Protein AF-A0A401MM94-F1 (afdb_monomer_lite)

Secondary structure (DSSP, 8-state):
-PPPPPPPPPPP-SPPPPPPPPPPPPPPPPPPPPPPPP-PPTTEEEE--TT-TT--EEEETTPPPPP-TT-S-S--HHHHHT-GGGG---

Radius of gyration: 45.38 Å; chains: 1; bounding box: 75×30×137 Å

Structure (mmCIF, N/CA/C/O backbone):
data_AF-A0A401MM94-F1
#
_entry.id   AF-A0A401MM94-F1
#
loop_
_atom_site.group_PDB
_atom_site.id
_atom_site.type_symbol
_atom_site.label_atom_id
_atom_site.label_alt_id
_atom_site.label_comp_id
_atom_site.label_asym_id
_atom_site.label_entity_id
_atom_site.label_seq_id
_atom_site.pdbx_PDB_ins_code
_atom_site.Cartn_x
_atom_site.Cartn_y
_atom_site.Cartn_z
_atom_site.occupancy
_atom_site.B_iso_or_equiv
_atom_site.auth_seq_id
_atom_site.auth_comp_id
_atom_site.auth_asym_id
_atom_site.auth_atom_id
_atom_site.pdbx_PDB_model_num
ATOM 1 N N . MET A 1 1 ? 41.636 -4.498 -82.697 1.00 78.19 1 MET A N 1
ATOM 2 C CA . MET A 1 1 ? 41.862 -4.635 -81.241 1.00 78.19 1 MET A CA 1
ATOM 3 C C . MET A 1 1 ? 40.847 -3.751 -80.528 1.00 78.19 1 MET A C 1
ATOM 5 O O . MET A 1 1 ? 40.602 -2.670 -81.056 1.00 78.19 1 MET A O 1
ATOM 9 N N . PRO A 1 2 ? 40.215 -4.181 -79.423 1.00 79.31 2 PRO A N 1
ATOM 10 C CA . PRO A 1 2 ? 39.361 -3.304 -78.617 1.00 79.31 2 PRO A CA 1
ATOM 11 C C . PRO A 1 2 ? 40.140 -2.081 -78.109 1.00 79.31 2 PRO A C 1
ATOM 13 O O . PRO A 1 2 ? 41.343 -2.179 -77.869 1.00 79.31 2 PRO A O 1
ATOM 16 N N . GLY A 1 3 ? 39.461 -0.937 -77.993 1.00 86.88 3 GLY A N 1
ATOM 17 C CA . GLY A 1 3 ? 40.051 0.304 -77.483 1.00 86.88 3 GLY A CA 1
ATOM 18 C C . GLY A 1 3 ? 40.316 0.267 -75.971 1.00 86.88 3 GLY A C 1
ATOM 19 O O . GLY A 1 3 ? 39.840 -0.647 -75.293 1.00 86.88 3 GLY A O 1
ATOM 20 N N . PRO A 1 4 ? 41.073 1.244 -75.435 1.00 89.75 4 PRO A N 1
ATOM 21 C CA . PRO A 1 4 ? 41.330 1.328 -74.002 1.00 89.75 4 PRO A CA 1
ATOM 22 C C . PRO A 1 4 ? 40.030 1.579 -73.230 1.00 89.75 4 PRO A C 1
ATOM 24 O O . PRO A 1 4 ? 39.132 2.273 -73.709 1.00 89.75 4 PRO A O 1
ATOM 27 N N . SER A 1 5 ? 39.947 1.040 -72.016 1.00 89.69 5 SER A N 1
ATOM 28 C CA . SER A 1 5 ? 38.870 1.366 -71.081 1.00 89.69 5 SER A CA 1
ATOM 29 C C . SER A 1 5 ? 38.874 2.861 -70.740 1.00 89.69 5 SER A C 1
ATOM 31 O O . SER A 1 5 ? 39.934 3.482 -70.656 1.00 89.69 5 SER A O 1
ATOM 33 N N . GLY A 1 6 ? 37.687 3.432 -70.528 1.00 91.44 6 GLY A N 1
ATOM 34 C CA . GLY A 1 6 ? 37.535 4.818 -70.077 1.00 91.44 6 GLY A CA 1
ATOM 35 C C . GLY A 1 6 ? 38.017 5.044 -68.635 1.00 91.44 6 GLY A C 1
ATOM 36 O O . GLY A 1 6 ? 38.288 4.077 -67.915 1.00 91.44 6 GLY A O 1
ATOM 37 N N . PRO A 1 7 ? 38.123 6.315 -68.201 1.00 93.00 7 PRO A N 1
ATOM 38 C CA . PRO A 1 7 ? 38.503 6.642 -66.833 1.00 93.00 7 PRO A CA 1
ATOM 39 C C . PRO A 1 7 ? 37.430 6.183 -65.829 1.00 93.00 7 PRO A C 1
ATOM 41 O O . PRO A 1 7 ? 36.257 6.060 -66.198 1.00 93.00 7 PRO A O 1
ATOM 44 N N . PRO A 1 8 ? 37.802 5.962 -64.556 1.00 91.00 8 PRO A N 1
ATOM 45 C CA . PRO A 1 8 ? 36.835 5.743 -63.485 1.00 91.00 8 PRO A CA 1
ATOM 46 C C . PRO A 1 8 ? 35.806 6.880 -63.394 1.00 91.00 8 PRO A C 1
ATOM 48 O O . PRO A 1 8 ? 36.120 8.039 -63.671 1.00 91.00 8 PRO A O 1
ATOM 51 N N . GLY A 1 9 ? 34.576 6.545 -62.995 1.00 88.44 9 GLY A N 1
ATOM 52 C CA . GLY A 1 9 ? 33.536 7.536 -62.708 1.00 88.44 9 GLY A CA 1
ATOM 53 C C . GLY A 1 9 ? 33.867 8.391 -61.479 1.00 88.44 9 GLY A C 1
ATOM 54 O O . GLY A 1 9 ? 34.691 8.002 -60.655 1.00 88.44 9 GLY A O 1
ATOM 55 N N . ALA A 1 10 ? 33.222 9.555 -61.365 1.00 91.88 10 ALA A N 1
ATOM 56 C CA . ALA A 1 10 ? 33.390 10.458 -60.226 1.00 91.88 10 ALA A CA 1
ATOM 57 C C . ALA A 1 10 ? 32.634 9.971 -58.977 1.00 91.88 10 ALA A C 1
ATOM 59 O O . ALA A 1 10 ? 31.606 9.298 -59.086 1.00 91.88 10 ALA A O 1
ATOM 60 N N . ASP A 1 11 ? 33.120 10.372 -57.802 1.00 89.00 11 ASP A N 1
ATOM 61 C CA . ASP A 1 11 ? 32.476 10.080 -56.521 1.00 89.00 11 ASP A CA 1
ATOM 62 C C . ASP A 1 11 ? 31.133 10.818 -56.375 1.00 89.00 11 ASP A C 1
ATOM 64 O O . ASP A 1 11 ? 30.965 11.953 -56.830 1.00 89.00 11 ASP A O 1
ATOM 68 N N . SER A 1 12 ? 30.166 10.185 -55.703 1.00 89.12 12 SER A N 1
ATOM 69 C CA . SER A 1 12 ? 28.870 10.807 -55.401 1.00 89.12 12 SER A CA 1
ATOM 70 C C . SER A 1 12 ? 28.981 11.784 -54.226 1.00 89.12 12 SER A C 1
ATOM 72 O O . SER A 1 12 ? 29.559 11.456 -53.192 1.00 89.12 12 SER A O 1
ATOM 74 N N . THR A 1 13 ? 28.369 12.964 -54.354 1.00 93.38 13 THR A N 1
ATOM 75 C CA . THR A 1 13 ? 28.302 13.998 -53.302 1.00 93.38 13 THR A CA 1
ATOM 76 C C . THR A 1 13 ? 26.953 14.052 -52.584 1.00 93.38 13 THR A C 1
ATOM 78 O O . THR A 1 13 ? 26.773 14.854 -51.668 1.00 93.38 13 THR A O 1
ATOM 81 N N . VAL A 1 14 ? 25.989 13.225 -52.998 1.00 92.56 14 VAL A N 1
ATOM 82 C CA . VAL A 1 14 ? 24.628 13.236 -52.450 1.00 92.56 14 VAL A CA 1
ATOM 83 C C . VAL A 1 14 ? 24.585 12.390 -51.172 1.00 92.56 14 VAL A C 1
ATOM 85 O O . VAL A 1 14 ? 24.890 11.195 -51.241 1.00 92.56 14 VAL A O 1
ATOM 88 N N . PRO A 1 15 ? 24.199 12.963 -50.012 1.00 91.69 15 PRO A N 1
ATOM 89 C CA . PRO A 1 15 ? 24.006 12.192 -48.790 1.00 91.69 15 PRO A CA 1
ATOM 90 C C . PRO A 1 15 ? 22.962 11.084 -48.972 1.00 91.69 15 PRO A C 1
ATOM 92 O O . PRO A 1 15 ? 21.969 11.257 -49.680 1.00 91.69 15 P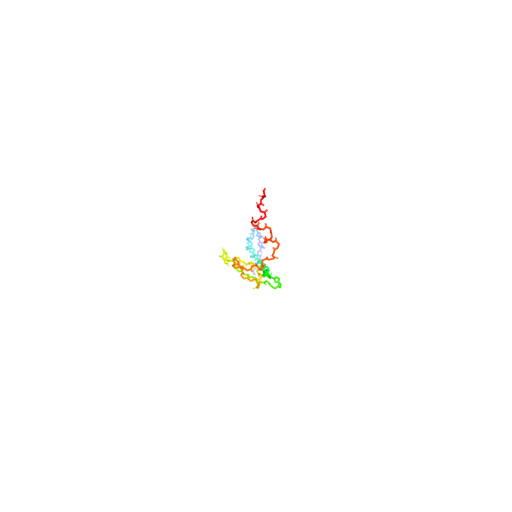RO A O 1
ATOM 95 N N . GLY A 1 16 ? 23.174 9.951 -48.303 1.00 92.94 16 GLY A N 1
ATOM 96 C CA . GLY A 1 16 ? 22.203 8.858 -48.285 1.00 92.94 16 GLY A CA 1
ATOM 97 C C . GLY A 1 16 ? 20.897 9.232 -47.564 1.00 92.94 16 GLY A C 1
ATOM 98 O O . GLY A 1 16 ? 20.851 10.222 -46.829 1.00 92.94 16 GLY A O 1
ATOM 99 N N . PRO A 1 17 ? 19.828 8.437 -47.745 1.00 96.25 17 PRO A N 1
ATOM 100 C CA . PRO A 1 17 ? 18.573 8.648 -47.034 1.00 96.25 17 PRO A CA 1
ATOM 101 C C . PRO A 1 17 ? 18.750 8.469 -45.519 1.00 96.25 17 PRO A C 1
ATOM 103 O O . PRO A 1 17 ? 19.633 7.744 -45.056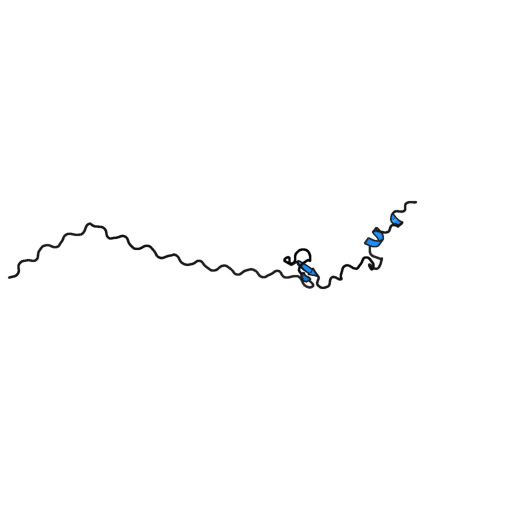 1.00 96.25 17 PRO A O 1
ATOM 106 N N . SER A 1 18 ? 17.873 9.102 -44.740 1.00 95.94 18 SER A N 1
ATOM 107 C CA . SER A 1 18 ? 17.802 8.883 -43.294 1.00 95.94 18 SER A CA 1
ATOM 108 C C . SER A 1 18 ? 17.444 7.429 -42.967 1.00 95.94 18 SER A C 1
ATOM 110 O O . SER A 1 18 ? 16.695 6.780 -43.697 1.00 95.94 18 SER A O 1
ATOM 112 N N . GLY A 1 19 ? 17.972 6.924 -41.850 1.00 96.69 19 GLY A N 1
ATOM 113 C CA . GLY A 1 19 ? 17.636 5.590 -41.351 1.00 96.69 19 GLY A CA 1
ATOM 114 C C . GLY A 1 19 ? 16.186 5.486 -40.853 1.00 96.69 19 GLY A C 1
ATOM 115 O O . GLY A 1 19 ? 15.540 6.510 -40.612 1.00 96.69 19 GLY A O 1
ATOM 116 N N . PRO A 1 20 ? 15.666 4.257 -40.680 1.00 97.75 20 PRO A N 1
ATOM 117 C CA . PRO A 1 20 ? 14.339 4.047 -40.117 1.00 97.75 20 PRO A CA 1
ATOM 118 C C . PRO A 1 20 ? 14.275 4.496 -38.644 1.00 97.75 20 PRO A C 1
ATOM 120 O O . PRO A 1 20 ? 15.310 4.556 -37.972 1.00 97.75 20 PRO A O 1
ATOM 123 N N . PRO A 1 21 ? 13.068 4.768 -38.115 1.00 97.19 21 PRO A N 1
ATOM 124 C CA . PRO A 1 21 ? 12.866 4.999 -36.689 1.00 97.19 21 PRO A CA 1
ATOM 125 C C . PRO A 1 21 ? 13.384 3.843 -35.823 1.00 97.19 21 PRO A C 1
ATOM 127 O O . PRO A 1 21 ? 13.464 2.692 -36.261 1.00 97.19 21 PRO A O 1
ATOM 130 N N . GLY A 1 22 ? 13.716 4.153 -34.569 1.00 97.44 22 GLY A N 1
ATOM 131 C CA . GLY A 1 22 ? 14.049 3.137 -33.573 1.00 97.44 22 GLY A CA 1
ATOM 132 C C . GLY A 1 22 ? 12.851 2.245 -33.230 1.00 97.44 22 GLY A C 1
ATOM 133 O O . GLY A 1 22 ? 11.704 2.604 -33.476 1.00 97.44 22 GLY A O 1
ATOM 134 N N . ARG A 1 23 ? 13.134 1.079 -32.641 1.00 98.00 23 ARG A N 1
ATOM 135 C CA . ARG A 1 23 ? 12.107 0.192 -32.074 1.00 98.00 23 ARG A CA 1
ATOM 136 C C . ARG A 1 23 ? 11.467 0.808 -30.830 1.00 98.00 23 ARG A C 1
ATOM 138 O O . ARG A 1 23 ? 12.128 1.563 -30.113 1.00 98.00 23 ARG A O 1
ATOM 145 N N . ASP A 1 24 ? 10.244 0.386 -30.545 1.00 97.69 24 ASP A N 1
ATOM 146 C CA . ASP A 1 24 ? 9.554 0.731 -29.308 1.00 97.69 24 ASP A CA 1
ATOM 147 C C . ASP A 1 24 ? 10.322 0.244 -28.067 1.00 97.69 24 ASP A C 1
ATOM 149 O O . ASP A 1 24 ? 11.169 -0.662 -28.119 1.00 97.69 24 ASP A O 1
ATOM 153 N N . GLY A 1 25 ? 10.035 0.893 -26.938 1.00 97.81 25 GLY A N 1
ATOM 154 C CA . GLY A 1 25 ? 10.538 0.489 -25.630 1.00 97.81 25 GLY A CA 1
ATOM 155 C C . GLY A 1 25 ? 9.993 -0.874 -25.195 1.00 97.81 25 GLY A C 1
ATOM 156 O O . GLY A 1 25 ? 9.088 -1.431 -25.808 1.00 97.81 25 GLY A O 1
ATOM 157 N N . ARG A 1 26 ? 10.561 -1.421 -24.117 1.00 98.12 26 ARG A N 1
ATOM 158 C CA . ARG A 1 26 ? 9.996 -2.611 -23.469 1.00 98.12 26 ARG A CA 1
ATOM 159 C C . ARG A 1 26 ? 8.800 -2.212 -22.613 1.00 98.12 26 ARG A C 1
ATOM 161 O O . ARG A 1 26 ? 8.789 -1.105 -22.072 1.00 98.12 26 ARG A O 1
ATOM 168 N N . ASP A 1 27 ? 7.877 -3.147 -22.442 1.00 97.81 27 ASP A N 1
ATOM 169 C CA . ASP A 1 27 ? 6.797 -3.015 -21.470 1.00 97.81 27 ASP A CA 1
ATOM 170 C C . ASP A 1 27 ? 7.351 -2.815 -20.051 1.00 97.81 27 ASP A C 1
ATOM 172 O O . ASP A 1 27 ? 8.486 -3.197 -19.731 1.00 97.81 27 ASP A O 1
ATOM 176 N N . GLY A 1 28 ? 6.539 -2.180 -19.206 1.00 97.94 28 GLY A N 1
ATOM 177 C CA . GLY A 1 28 ? 6.829 -2.037 -17.784 1.00 97.94 28 GLY A CA 1
ATOM 178 C C . GLY A 1 28 ? 6.825 -3.382 -17.056 1.00 97.94 28 GLY A C 1
ATOM 179 O O . GLY A 1 28 ? 6.405 -4.403 -17.592 1.00 97.94 28 GLY A O 1
ATOM 180 N N . VAL A 1 29 ? 7.300 -3.376 -15.812 1.00 98.25 29 VAL A N 1
ATOM 181 C CA . VAL A 1 29 ? 7.187 -4.544 -14.927 1.00 98.25 29 VAL A CA 1
ATOM 182 C C . VAL A 1 29 ? 5.798 -4.601 -14.300 1.00 98.25 29 VAL A C 1
ATOM 184 O O . VAL A 1 29 ? 5.176 -3.557 -14.082 1.00 98.25 29 VAL A O 1
ATOM 187 N N . ASP A 1 30 ? 5.346 -5.807 -13.969 1.00 97.69 30 ASP A N 1
ATOM 188 C CA . ASP A 1 30 ? 4.103 -6.006 -13.231 1.00 97.69 30 ASP A CA 1
ATOM 189 C C . ASP A 1 30 ? 4.135 -5.304 -11.865 1.00 97.69 30 ASP A C 1
ATOM 191 O O . ASP A 1 30 ? 5.191 -5.078 -11.257 1.00 97.69 30 ASP A O 1
ATOM 195 N N . GLY A 1 31 ? 2.944 -4.945 -11.382 1.00 97.94 31 GLY A N 1
ATOM 196 C CA . GLY A 1 31 ? 2.761 -4.402 -10.042 1.00 97.94 31 GLY A CA 1
ATOM 197 C C . GLY A 1 31 ? 3.149 -5.405 -8.954 1.00 97.94 31 GLY A C 1
ATOM 198 O O . GLY A 1 31 ? 3.248 -6.606 -9.187 1.00 97.94 31 GLY A O 1
ATOM 199 N N . LYS A 1 32 ? 3.360 -4.900 -7.738 1.00 98.31 32 LYS A N 1
ATOM 200 C CA . LYS A 1 32 ? 3.559 -5.760 -6.566 1.00 98.31 32 LYS A CA 1
ATOM 201 C C . LYS A 1 32 ? 2.232 -6.379 -6.139 1.00 98.31 32 LYS A C 1
ATOM 203 O O . LYS A 1 32 ? 1.187 -5.743 -6.288 1.00 98.31 32 LYS A O 1
ATOM 208 N N . ASP A 1 33 ? 2.313 -7.554 -5.528 1.00 96.94 33 ASP A N 1
ATOM 209 C CA . ASP A 1 33 ? 1.177 -8.171 -4.851 1.00 96.94 33 ASP A CA 1
ATOM 210 C C . ASP A 1 33 ? 0.620 -7.255 -3.747 1.00 96.94 33 ASP A C 1
ATOM 212 O O . ASP A 1 33 ? 1.338 -6.437 -3.156 1.00 96.94 33 ASP A O 1
ATOM 216 N N . GLY A 1 34 ? -0.681 -7.391 -3.484 1.00 96.69 34 GLY A N 1
ATOM 217 C CA . GLY A 1 34 ? -1.358 -6.693 -2.392 1.00 96.69 34 GLY A CA 1
ATOM 218 C C . GLY A 1 34 ? -0.929 -7.195 -1.010 1.00 96.69 34 GLY A C 1
ATOM 219 O O . GLY A 1 34 ? -0.229 -8.196 -0.876 1.00 96.69 34 GLY A O 1
ATOM 220 N N . THR A 1 35 ? -1.362 -6.493 0.037 1.00 96.75 35 THR A N 1
ATOM 221 C CA . THR A 1 35 ? -1.166 -6.936 1.425 1.00 96.75 35 THR A CA 1
ATOM 222 C C . THR A 1 35 ? -2.254 -7.915 1.849 1.00 96.75 35 THR A C 1
ATOM 224 O O . THR A 1 35 ? -3.382 -7.840 1.358 1.00 96.75 35 THR A O 1
ATOM 227 N N . ASP A 1 36 ? -1.942 -8.762 2.828 1.00 93.81 36 ASP A N 1
ATOM 228 C CA . ASP A 1 36 ? -2.940 -9.597 3.496 1.00 93.81 36 ASP A CA 1
ATOM 229 C C . ASP A 1 36 ? -4.065 -8.752 4.123 1.00 9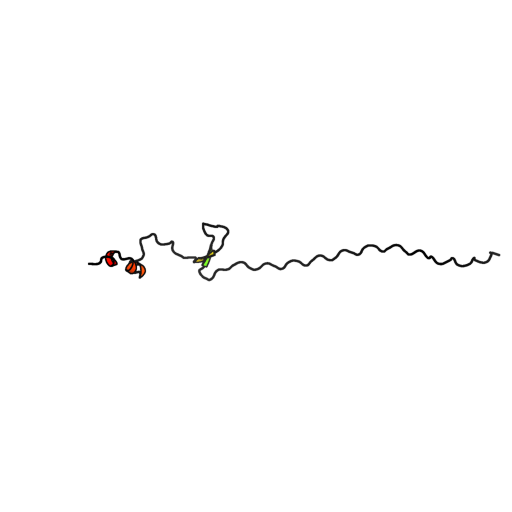3.81 36 ASP A C 1
ATOM 231 O O . ASP A 1 36 ? -3.883 -7.578 4.468 1.00 93.81 36 ASP A O 1
ATOM 235 N N . GLY A 1 37 ? -5.242 -9.366 4.271 1.00 90.44 37 GLY A N 1
ATOM 236 C CA . GLY A 1 37 ? -6.402 -8.749 4.913 1.00 90.44 37 GLY A CA 1
ATOM 237 C C . GLY A 1 37 ? -6.236 -8.546 6.425 1.00 90.44 37 GLY A C 1
ATOM 238 O O . GLY A 1 37 ? -5.337 -9.091 7.064 1.00 90.44 37 GLY A O 1
ATOM 239 N N . GLN A 1 38 ? -7.142 -7.762 7.015 1.00 92.62 38 GLN A N 1
ATOM 240 C CA . GLN A 1 38 ? -7.197 -7.544 8.462 1.00 92.62 38 GLN A CA 1
ATOM 241 C C . GLN A 1 38 ? -7.505 -8.856 9.201 1.00 92.62 38 GLN A C 1
ATOM 243 O O . GLN A 1 38 ? -8.458 -9.550 8.863 1.00 92.62 38 GLN A O 1
ATOM 248 N N . ASN A 1 39 ? -6.765 -9.130 10.276 1.00 94.12 39 ASN A N 1
ATOM 249 C CA . ASN A 1 39 ? -7.074 -10.203 11.225 1.00 94.12 39 ASN A CA 1
ATOM 250 C C . ASN A 1 39 ? -7.544 -9.629 12.567 1.00 94.12 39 ASN A C 1
ATOM 252 O O . ASN A 1 39 ? -7.168 -8.511 12.933 1.00 94.12 39 ASN A O 1
ATOM 256 N N . CYS A 1 40 ? -8.338 -10.405 13.306 1.00 94.75 40 CYS A N 1
ATOM 257 C CA . CYS A 1 40 ? -8.758 -10.073 14.666 1.00 94.75 40 CYS A CA 1
ATOM 258 C C . CYS A 1 40 ? -7.952 -10.860 15.712 1.00 94.75 40 CYS A C 1
ATOM 260 O O . CYS A 1 40 ? -7.528 -11.980 15.424 1.00 94.75 40 CYS A O 1
ATOM 262 N N . PRO A 1 41 ? -7.741 -10.302 16.920 1.00 94.81 41 PRO A N 1
ATOM 263 C CA . PRO A 1 41 ? -7.190 -11.050 18.047 1.00 94.81 41 PRO A CA 1
ATOM 264 C C . PRO A 1 41 ? -8.078 -12.234 18.451 1.00 94.81 41 PRO A C 1
ATOM 266 O O . PRO A 1 41 ? -9.272 -12.255 18.145 1.00 94.81 41 PRO A O 1
ATOM 269 N N . ASP A 1 42 ? -7.519 -13.170 19.215 1.00 90.62 42 ASP A N 1
ATOM 270 C CA . ASP A 1 42 ? -8.266 -14.304 19.768 1.00 90.62 42 ASP A CA 1
ATOM 271 C C . ASP A 1 42 ? -9.526 -13.845 20.527 1.00 90.62 42 ASP A C 1
ATOM 273 O O . ASP A 1 42 ? -9.500 -12.891 21.310 1.00 90.62 42 ASP A O 1
ATOM 277 N N . GLY A 1 43 ? -10.649 -14.532 20.291 1.00 88.25 43 GLY A N 1
ATOM 278 C CA . GLY A 1 43 ? -11.958 -14.193 20.871 1.00 88.25 43 GLY A CA 1
ATOM 279 C C . GLY A 1 43 ? -12.711 -13.056 20.164 1.00 88.25 43 GLY A C 1
ATOM 280 O O . GLY A 1 43 ? -13.760 -12.623 20.653 1.00 88.25 43 GLY A O 1
ATOM 281 N N . TYR A 1 44 ? -12.198 -12.565 19.031 1.00 93.56 44 TYR A N 1
ATOM 282 C CA . TYR A 1 44 ? -12.854 -11.574 18.179 1.00 93.56 44 TYR A CA 1
ATOM 283 C C . TYR A 1 44 ? -13.042 -12.109 16.756 1.00 93.56 44 TYR A C 1
ATOM 285 O O . TYR A 1 44 ? -12.201 -12.832 16.227 1.00 93.56 44 TYR A O 1
ATOM 293 N N . SER A 1 45 ? -14.127 -11.694 16.105 1.00 92.44 45 SER A N 1
ATOM 294 C CA . SER A 1 45 ? -14.389 -11.938 14.686 1.00 92.44 45 SER A CA 1
ATOM 295 C C . SER A 1 45 ? -14.663 -10.629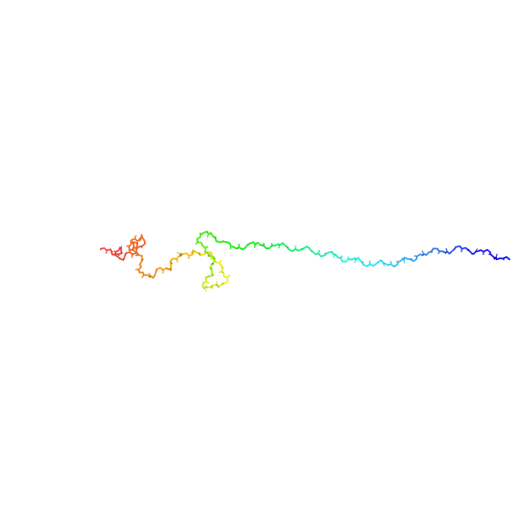 13.947 1.00 92.44 45 SER A C 1
ATOM 297 O O . SER A 1 45 ? -15.179 -9.670 14.529 1.00 92.44 45 SER A O 1
ATOM 299 N N . LEU A 1 46 ? -14.305 -10.578 12.660 1.00 94.12 46 LEU A N 1
ATOM 300 C CA . LEU A 1 46 ? -14.723 -9.486 11.782 1.00 94.12 46 LEU A CA 1
ATOM 301 C C . LEU A 1 46 ? -16.238 -9.566 11.603 1.00 94.12 46 LEU A C 1
ATOM 303 O O . LEU A 1 46 ? -16.766 -10.594 11.182 1.00 94.12 46 LEU A O 1
ATOM 307 N N . GLN A 1 47 ? -16.928 -8.484 11.938 1.00 92.88 47 GLN A N 1
ATOM 308 C CA . GLN A 1 47 ? -18.374 -8.372 11.818 1.00 92.88 47 GLN A CA 1
ATOM 309 C C . GLN A 1 47 ? -18.722 -7.041 11.161 1.00 92.88 47 GLN A C 1
ATOM 311 O O . GLN A 1 47 ? -18.102 -6.018 11.465 1.00 92.88 47 GLN A O 1
ATOM 316 N N . ALA A 1 48 ? -19.730 -7.062 10.293 1.00 94.06 48 ALA A N 1
ATOM 317 C CA . ALA A 1 48 ? -20.308 -5.849 9.740 1.00 94.06 48 ALA A CA 1
ATOM 318 C C . ALA A 1 48 ? -21.302 -5.226 10.739 1.00 94.06 48 ALA A C 1
ATOM 320 O O . ALA A 1 48 ? -22.110 -5.954 11.327 1.00 94.06 48 ALA A O 1
ATOM 321 N N . PRO A 1 49 ? -21.245 -3.910 10.999 1.00 91.50 49 PRO A N 1
ATOM 322 C CA . PRO A 1 49 ? -22.249 -3.224 11.795 1.00 91.50 49 PRO A CA 1
ATOM 323 C C . PRO A 1 49 ? -23.537 -2.951 10.997 1.00 91.50 49 PRO A C 1
ATOM 325 O O . PRO A 1 49 ? -23.539 -2.896 9.775 1.00 91.50 49 PRO A O 1
ATOM 328 N N . GLU A 1 50 ? -24.646 -2.709 11.703 1.00 91.62 50 GLU A N 1
ATOM 329 C CA . GLU A 1 50 ? -25.961 -2.456 11.080 1.00 91.62 50 GLU A CA 1
ATOM 330 C C . GLU A 1 50 ? -26.024 -1.152 10.270 1.00 91.62 50 GLU A C 1
ATOM 332 O O . GLU A 1 50 ? -26.818 -1.032 9.342 1.00 91.62 50 GLU A O 1
ATOM 337 N N . TRP A 1 51 ? -25.209 -0.162 10.638 1.00 93.06 51 TRP A N 1
ATOM 338 C CA . TRP A 1 51 ? -25.207 1.160 10.011 1.00 93.06 51 TRP A CA 1
ATOM 339 C C . TRP A 1 51 ? -24.365 1.224 8.731 1.00 93.06 51 TRP A C 1
ATOM 341 O O . TRP A 1 51 ? -24.537 2.165 7.959 1.00 93.06 51 TRP A O 1
ATOM 351 N N . ASP A 1 52 ? -23.477 0.251 8.511 1.00 96.94 52 ASP A N 1
ATOM 352 C CA . ASP A 1 52 ? -22.641 0.151 7.314 1.00 96.94 52 ASP A CA 1
ATOM 353 C C . ASP A 1 52 ? -22.240 -1.314 7.072 1.00 96.94 52 ASP A C 1
ATOM 355 O O . ASP A 1 52 ? -21.343 -1.823 7.749 1.00 96.94 52 ASP A O 1
ATOM 359 N N . PRO A 1 53 ? -22.889 -2.007 6.121 1.00 94.94 53 PRO A N 1
ATOM 360 C CA . PRO A 1 53 ? -22.594 -3.405 5.834 1.00 94.94 53 PRO A CA 1
ATOM 361 C C . PRO A 1 53 ? -21.224 -3.620 5.168 1.00 94.94 53 PRO A C 1
ATOM 363 O O . PRO A 1 53 ? -20.757 -4.758 5.131 1.00 94.94 53 PRO A O 1
ATOM 366 N N . ASP A 1 54 ? -20.580 -2.562 4.662 1.00 95.56 54 ASP A N 1
ATOM 367 C CA . ASP A 1 54 ? -19.279 -2.630 3.991 1.00 95.56 54 ASP A CA 1
ATOM 368 C C . ASP A 1 54 ? -18.106 -2.395 4.963 1.00 95.56 54 ASP A C 1
ATOM 370 O O . ASP A 1 54 ? -16.947 -2.671 4.640 1.00 95.56 54 ASP A O 1
ATOM 374 N N . ALA A 1 55 ? -18.384 -1.930 6.184 1.00 94.31 55 ALA A N 1
ATOM 375 C CA . ALA A 1 55 ? -17.384 -1.788 7.234 1.00 94.31 55 ALA A CA 1
ATOM 376 C C . ALA A 1 55 ? -17.150 -3.120 7.963 1.00 94.31 55 ALA A C 1
ATOM 378 O O . ALA A 1 55 ? -18.077 -3.721 8.494 1.00 94.31 55 ALA A O 1
ATOM 379 N N . LEU A 1 56 ? -15.894 -3.559 8.089 1.00 94.06 56 LEU A N 1
ATOM 380 C CA . LEU A 1 56 ? -15.534 -4.712 8.923 1.00 94.06 56 LEU A CA 1
ATOM 381 C C . LEU A 1 56 ? -14.836 -4.252 10.205 1.00 94.06 56 LEU A C 1
ATOM 383 O O . LEU A 1 56 ? -13.781 -3.622 10.162 1.00 94.06 56 LEU A O 1
ATOM 387 N N . VAL A 1 57 ? -15.408 -4.606 11.357 1.00 93.56 57 VAL A N 1
ATOM 388 C CA . VAL A 1 57 ? -14.846 -4.311 12.683 1.00 93.56 57 VAL A CA 1
ATOM 389 C C . VAL A 1 57 ? -14.664 -5.587 13.491 1.00 93.56 57 VAL A C 1
ATOM 391 O O . VAL A 1 57 ? -15.534 -6.455 13.512 1.00 93.56 57 VAL A O 1
ATOM 394 N N . CYS A 1 58 ? -13.539 -5.691 14.200 1.00 94.81 58 CYS A N 1
ATOM 395 C CA . CYS A 1 58 ? -13.321 -6.778 15.148 1.00 94.81 58 CYS A CA 1
ATOM 396 C C . CYS A 1 58 ? -14.255 -6.614 16.348 1.00 94.81 58 CYS A C 1
ATOM 398 O O . CYS A 1 58 ? -14.093 -5.699 17.159 1.00 94.81 58 CYS A O 1
ATOM 400 N N . ARG A 1 59 ? -15.223 -7.522 16.479 1.00 92.75 59 ARG A N 1
ATOM 401 C CA . ARG A 1 59 ? -16.151 -7.588 17.610 1.00 92.75 59 ARG A CA 1
ATOM 402 C C . ARG A 1 59 ? -15.983 -8.912 18.334 1.00 92.75 59 ARG A C 1
ATOM 404 O O . ARG A 1 59 ? -15.652 -9.931 17.739 1.00 92.75 59 ARG A O 1
ATOM 411 N N . ARG A 1 60 ? -16.176 -8.874 19.647 1.00 91.31 60 ARG A N 1
ATOM 412 C CA . ARG A 1 60 ? -16.008 -10.035 20.519 1.00 91.31 60 ARG A CA 1
ATOM 413 C C . ARG A 1 60 ? -17.080 -11.077 20.183 1.00 91.31 60 ARG A C 1
ATOM 415 O O . ARG A 1 60 ? -18.252 -10.716 20.098 1.00 91.31 60 ARG A O 1
ATOM 422 N N . THR A 1 61 ? -16.682 -12.328 19.974 1.00 80.12 61 THR A N 1
ATOM 423 C CA . THR A 1 61 ? -17.553 -13.372 19.400 1.00 80.12 61 THR A CA 1
ATOM 424 C C . THR A 1 61 ? -18.689 -13.800 20.342 1.00 80.12 61 THR A C 1
ATOM 426 O O . THR A 1 61 ? -19.776 -14.101 19.866 1.00 80.12 61 THR A O 1
ATOM 429 N N . ASP A 1 62 ? -18.481 -13.707 21.661 1.00 65.94 62 ASP A N 1
ATOM 430 C CA . ASP A 1 62 ? -19.447 -14.098 22.705 1.00 65.94 62 ASP A CA 1
ATOM 431 C C . ASP A 1 62 ? -19.851 -12.923 23.613 1.00 65.94 62 ASP A C 1
ATOM 433 O O . ASP A 1 62 ? -19.959 -13.056 24.833 1.00 65.94 62 ASP A O 1
ATOM 437 N N . ALA A 1 63 ? -20.012 -11.714 23.068 1.00 60.19 63 ALA A N 1
ATOM 438 C CA . ALA A 1 63 ? -20.656 -10.666 23.856 1.00 60.19 63 ALA A CA 1
ATOM 439 C C . ALA A 1 63 ? -22.129 -11.066 24.078 1.00 60.19 63 ALA A C 1
ATOM 441 O O . ALA A 1 63 ? -22.842 -11.203 23.081 1.00 60.19 63 ALA A O 1
ATOM 442 N N . PRO A 1 64 ? -22.602 -11.260 25.330 1.00 56.06 64 PRO A N 1
ATOM 443 C CA . PRO A 1 64 ? -24.032 -11.416 25.556 1.00 56.06 64 PRO A CA 1
ATOM 444 C C . PRO A 1 64 ? -24.744 -10.198 24.951 1.00 56.06 64 PRO A C 1
ATOM 446 O O . PRO A 1 64 ? -24.168 -9.096 24.969 1.00 56.06 64 PRO A O 1
ATOM 449 N N . PRO A 1 65 ? -25.949 -10.370 24.370 1.00 53.97 65 PRO A N 1
ATOM 450 C CA . PRO A 1 65 ? -26.760 -9.220 23.994 1.00 53.97 65 PRO A CA 1
ATOM 451 C C . PRO A 1 65 ? -26.822 -8.283 25.206 1.00 53.97 65 PRO A C 1
ATOM 453 O O . PRO A 1 65 ? -26.821 -8.789 26.331 1.00 53.97 65 PRO A O 1
ATOM 456 N N . PRO A 1 66 ? -26.795 -6.949 25.015 1.00 55.41 66 PRO A N 1
ATOM 457 C CA . PRO A 1 66 ? -26.951 -6.039 26.139 1.00 55.41 66 PRO A CA 1
ATOM 458 C C . PRO A 1 66 ? -28.185 -6.501 26.898 1.00 55.41 66 PRO A C 1
ATOM 460 O O . PRO A 1 66 ? -29.254 -6.608 26.291 1.00 55.41 66 PRO A O 1
ATOM 463 N N . ASP A 1 67 ? -28.001 -6.873 28.167 1.00 50.41 67 ASP A N 1
ATOM 464 C CA . ASP A 1 67 ? -29.113 -7.314 28.987 1.00 50.41 67 ASP A CA 1
ATOM 465 C C . ASP A 1 67 ? -30.194 -6.243 28.849 1.00 50.41 67 ASP A C 1
ATOM 467 O O . ASP A 1 67 ? -29.925 -5.043 29.004 1.00 50.41 67 ASP A O 1
ATOM 471 N N . GLU A 1 68 ? -31.406 -6.669 28.495 1.00 52.00 68 GLU A N 1
ATOM 472 C CA . GLU A 1 68 ? -32.593 -5.843 28.663 1.00 52.00 68 GLU A CA 1
ATOM 473 C C . GLU A 1 68 ? -32.495 -5.131 30.024 1.00 52.00 68 GLU A C 1
ATOM 475 O O . GLU A 1 68 ? -31.954 -5.716 30.971 1.00 52.00 68 GLU A O 1
ATOM 480 N N . PRO A 1 69 ? -32.956 -3.874 30.158 1.00 49.69 69 PRO A N 1
ATOM 481 C CA . PRO A 1 69 ? -32.796 -3.123 31.397 1.00 49.69 69 PRO A CA 1
ATOM 482 C C . PRO A 1 69 ? -33.543 -3.848 32.522 1.00 49.69 69 PRO A C 1
ATOM 484 O O . PRO A 1 69 ? -34.742 -3.655 32.701 1.00 49.69 69 PRO A O 1
ATOM 487 N N . GLY A 1 70 ? -32.856 -4.730 33.248 1.00 49.47 70 GLY A N 1
ATOM 488 C CA . GLY A 1 70 ? -33.568 -5.621 34.149 1.00 49.47 70 GLY A CA 1
ATOM 489 C C . GLY A 1 70 ? -32.795 -6.711 34.871 1.00 49.47 70 GLY A C 1
ATOM 490 O O . GLY A 1 70 ? -33.369 -7.213 35.820 1.00 49.47 70 GLY A O 1
ATOM 491 N N . ASN A 1 71 ? -31.552 -7.068 34.527 1.00 51.47 71 ASN A N 1
ATOM 492 C CA . ASN A 1 71 ? -30.811 -8.075 35.310 1.00 51.47 71 ASN A CA 1
ATOM 493 C C . ASN A 1 71 ? -29.299 -7.809 35.361 1.00 51.47 71 ASN A C 1
ATOM 495 O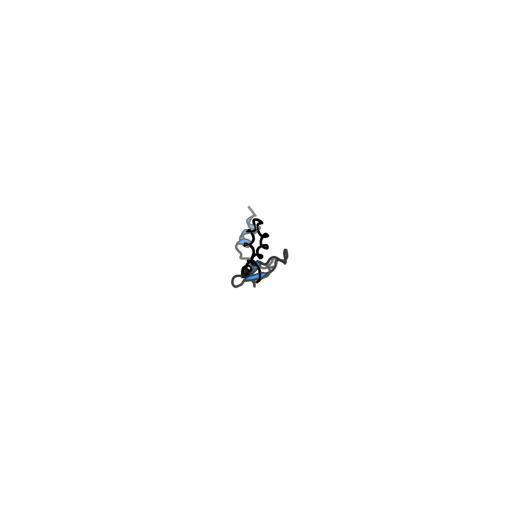 O . ASN A 1 71 ? -28.471 -8.670 35.090 1.00 51.47 71 ASN A O 1
ATOM 499 N N . SER A 1 72 ? -28.916 -6.606 35.786 1.00 50.69 72 SER A N 1
ATOM 500 C CA . SER A 1 72 ? -27.710 -6.520 36.608 1.00 50.69 72 SER A CA 1
ATOM 501 C C . SER A 1 72 ? -28.127 -6.958 38.004 1.00 50.69 72 SER A C 1
ATOM 503 O O . SER A 1 72 ? -28.909 -6.247 38.638 1.00 50.69 72 SER A O 1
ATOM 505 N N . ASP A 1 73 ? -27.643 -8.108 38.478 1.00 54.69 73 ASP A N 1
ATOM 506 C CA . ASP A 1 73 ? -27.674 -8.440 39.904 1.00 54.69 73 ASP A CA 1
ATOM 507 C C . ASP A 1 73 ? -27.283 -7.170 40.666 1.00 54.69 73 ASP A C 1
ATOM 509 O O . ASP A 1 73 ? -26.206 -6.624 40.422 1.00 54.69 73 ASP A O 1
ATOM 513 N N . GLY A 1 74 ? -28.210 -6.625 4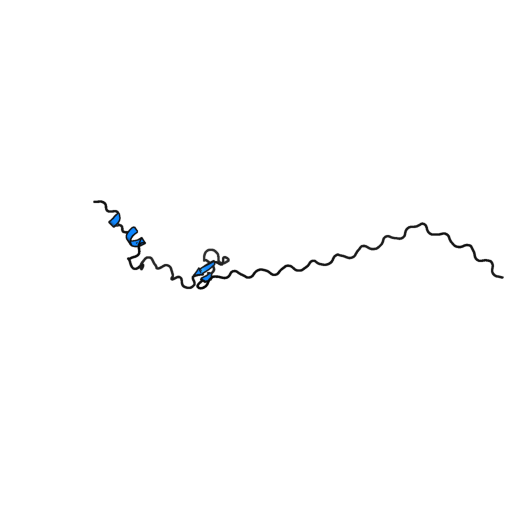1.462 1.00 52.84 74 GLY A N 1
ATOM 514 C CA . GLY A 1 74 ? -28.245 -5.232 41.933 1.00 52.84 74 GLY A CA 1
ATOM 515 C C . GLY A 1 74 ? -27.135 -4.825 42.910 1.00 52.84 74 GLY A C 1
ATOM 516 O O . GLY A 1 74 ? -27.404 -4.215 43.939 1.00 52.84 74 GLY A O 1
ATOM 517 N N . ASN A 1 75 ? -25.887 -5.168 42.609 1.00 55.59 75 ASN A N 1
ATOM 518 C CA . ASN A 1 75 ? -24.698 -4.963 43.420 1.00 55.59 75 ASN A CA 1
ATOM 519 C C . ASN A 1 75 ? -23.502 -4.504 42.561 1.00 55.59 75 ASN A C 1
ATOM 521 O O . ASN A 1 75 ? -22.347 -4.832 42.821 1.00 55.59 75 ASN A O 1
ATOM 525 N N . GLY A 1 76 ? -23.779 -3.756 41.490 1.00 59.66 76 GLY A N 1
ATOM 526 C CA . GLY A 1 76 ? -22.758 -3.041 40.731 1.00 59.66 76 GLY A CA 1
ATOM 527 C C . GLY A 1 76 ? -22.480 -1.662 41.348 1.00 59.66 76 GLY A C 1
ATOM 528 O O . GLY A 1 76 ? -23.418 -0.993 41.787 1.00 59.66 76 GLY A O 1
ATOM 529 N N . PRO A 1 77 ? -21.231 -1.160 41.329 1.00 59.62 77 PRO A N 1
ATOM 530 C CA . PRO A 1 77 ? -20.886 0.160 41.876 1.00 59.62 77 PRO A CA 1
ATOM 531 C C . PRO A 1 77 ? -21.658 1.313 41.206 1.00 59.62 77 PRO A C 1
ATOM 533 O O . PRO A 1 77 ? -21.871 2.357 41.819 1.00 59.62 77 PRO A O 1
ATOM 536 N N . LEU A 1 78 ? -22.130 1.110 39.971 1.00 57.81 78 LEU A N 1
ATOM 537 C CA . LEU A 1 78 ? -22.977 2.059 39.246 1.00 57.81 78 LEU A CA 1
ATOM 538 C C . LEU A 1 78 ? -24.414 2.121 39.797 1.00 57.81 78 LEU A C 1
ATOM 540 O O . LEU A 1 78 ? -25.010 3.194 39.796 1.00 57.81 78 LEU A O 1
ATOM 544 N N . ALA A 1 79 ? -24.952 1.015 40.323 1.00 59.81 79 ALA A N 1
ATOM 545 C CA . ALA A 1 79 ? -26.290 0.979 40.922 1.00 59.81 79 ALA A CA 1
ATOM 546 C C . ALA A 1 79 ? -26.329 1.722 42.270 1.00 59.81 79 ALA A C 1
ATOM 548 O O . ALA A 1 79 ? -27.273 2.457 42.542 1.00 59.81 79 ALA A O 1
ATOM 549 N N . VAL A 1 80 ? -25.255 1.630 43.066 1.00 61.88 80 VAL A N 1
ATOM 550 C CA . VAL A 1 80 ? -25.092 2.399 44.317 1.00 61.88 80 VAL A CA 1
ATOM 551 C C . VAL A 1 80 ? -24.978 3.908 44.055 1.00 61.88 80 VAL A C 1
ATOM 553 O O . VAL A 1 80 ? -25.406 4.720 44.874 1.00 61.88 80 VAL A O 1
ATOM 556 N N . ALA A 1 81 ? -24.420 4.310 42.910 1.00 62.66 81 ALA A N 1
ATOM 557 C CA . ALA A 1 81 ? -24.297 5.718 42.531 1.00 62.66 81 ALA A CA 1
ATOM 558 C C . ALA A 1 81 ? -25.613 6.336 42.018 1.00 62.66 81 ALA A C 1
ATOM 560 O O . ALA A 1 81 ? -25.768 7.559 42.046 1.00 62.66 81 ALA A O 1
ATOM 561 N N . LEU A 1 82 ? -26.552 5.505 41.557 1.00 65.31 82 LEU A N 1
ATOM 562 C CA . LEU A 1 82 ? -27.833 5.922 40.979 1.00 65.31 82 LEU A CA 1
ATOM 563 C C . LEU A 1 82 ? -29.010 5.812 41.958 1.00 65.31 82 LEU A C 1
ATOM 565 O O . LEU A 1 82 ? -30.140 6.089 41.560 1.00 65.31 82 LEU A O 1
ATOM 569 N N . ASP A 1 83 ? -28.761 5.452 43.221 1.00 68.19 83 ASP A N 1
ATOM 570 C CA . ASP A 1 83 ? -29.798 5.345 44.249 1.00 68.19 83 ASP A CA 1
ATOM 571 C C . ASP A 1 83 ? -30.570 6.681 44.397 1.00 68.19 83 ASP A C 1
ATOM 573 O O . ASP A 1 83 ? -29.995 7.697 44.802 1.00 68.19 83 ASP A O 1
ATOM 577 N N . PRO A 1 84 ? -31.879 6.728 44.086 1.00 66.62 84 PRO A N 1
ATOM 578 C CA . PRO A 1 84 ? -32.667 7.954 44.177 1.00 66.62 84 PRO A CA 1
ATOM 579 C C . PRO A 1 84 ? -32.865 8.443 45.623 1.00 66.62 84 PRO A C 1
ATOM 581 O O . PRO A 1 84 ? -33.159 9.622 45.828 1.00 66.62 84 PRO A O 1
ATOM 584 N N . THR A 1 85 ? -32.663 7.590 46.635 1.00 70.06 85 THR A N 1
ATOM 585 C CA . THR A 1 85 ? -32.728 7.982 48.054 1.00 70.06 85 THR A CA 1
ATOM 586 C C . THR A 1 85 ? -31.483 8.738 48.523 1.00 70.06 85 THR A C 1
ATOM 588 O O . THR A 1 85 ? -31.579 9.566 49.425 1.00 70.06 85 THR A O 1
ATOM 591 N N . ARG A 1 86 ? -30.336 8.599 47.837 1.00 66.00 86 ARG A N 1
ATOM 592 C CA . ARG A 1 86 ? -29.117 9.404 48.082 1.00 66.00 86 ARG A CA 1
ATOM 593 C C . ARG A 1 86 ? -29.290 10.902 47.818 1.00 66.00 86 ARG A C 1
ATOM 595 O O . ARG A 1 86 ? -28.427 11.682 48.210 1.00 66.00 86 ARG A O 1
ATOM 602 N N . ARG A 1 87 ? -30.366 11.305 47.135 1.00 67.69 87 ARG A N 1
ATOM 603 C CA . ARG A 1 87 ? -30.705 12.712 46.860 1.00 67.69 87 ARG A CA 1
ATOM 604 C C . ARG A 1 87 ? -31.737 13.288 47.830 1.00 67.69 87 ARG A C 1
ATOM 606 O O . ARG A 1 87 ? -32.115 14.447 47.677 1.00 67.69 87 ARG A O 1
ATOM 613 N N . GLN A 1 88 ? -32.203 12.508 48.802 1.00 67.25 88 GLN A N 1
ATOM 614 C CA . GLN A 1 88 ? -33.128 12.995 49.818 1.00 67.25 88 GLN A CA 1
ATOM 615 C C . GLN A 1 88 ? -32.314 13.608 50.960 1.00 67.25 88 GLN A C 1
ATOM 617 O O . GLN A 1 88 ? -31.759 12.905 51.801 1.00 67.25 88 GLN A O 1
ATOM 622 N N . TYR A 1 89 ? -32.188 14.933 50.932 1.00 54.88 89 TYR A N 1
ATOM 623 C CA . TYR A 1 89 ? -31.677 15.703 52.062 1.00 54.88 89 TYR A CA 1
ATOM 624 C C . TYR A 1 89 ? -32.793 15.852 53.116 1.00 54.88 89 TYR A C 1
ATOM 626 O O . TYR A 1 89 ? -33.928 16.123 52.715 1.00 54.88 89 TYR A O 1
ATOM 634 N N . PRO A 1 90 ? -32.501 15.654 54.417 1.00 67.69 90 PRO A N 1
ATOM 635 C CA . PRO A 1 90 ? -33.439 15.946 55.501 1.00 67.69 90 PRO A CA 1
ATOM 636 C C . PRO A 1 90 ? -33.698 17.449 55.666 1.00 67.69 90 PRO A C 1
ATOM 638 O O . PRO A 1 90 ? -32.800 18.254 55.320 1.00 67.69 90 PRO A O 1
#

Foldseek 3Di:
DDDDDDDDDDDDPDDDDDDDDDDDDDDDDDDDDDDDDDDEPPQWDFAADPVGNPDTDTDGPDDDDPPDPPDPPCPDPVNVVPPPVVPDDD

Sequence (90 aa):
MPGPSGPPGADSTVPGPSGPPGRDGRDGVDGKDGTDGQNCPDGYSLQAPEWDPDALVCRRTDAPPPDEPGNSDGNGPLAVALDPTRRQYP

pLDDT: mean 82.27, std 16.78, range [49.47, 98.31]